Protein AF-A0A9Q0YXH5-F1 (afdb_monomer_lite)

Secondary structure (DSSP, 8-state):
-----SSTTSSSSHHHHHHHHHHHHHTT--SS-S--TTTTTSSEEE-GGGGTSSS----GGGTTSSEEE-GGGTTS--

Organism: Salix viminalis (NCBI:txid40686)

Radius of gyration: 28.46 Å; chains: 1; bounding box: 54×32×82 Å

Foldseek 3Di:
DDDPPDPDPPPPPVVVVVVVVVVVVVVPDPPDPDFDPQVQLQQKDFDPCCVPPVNQLCDPSNNSPRIDGDPSVRSRRD

pLDDT: mean 72.96, std 18.17, range [44.31, 95.0]

Structure (mmCIF, N/CA/C/O backbone):
data_AF-A0A9Q0YXH5-F1
#
_entry.id   AF-A0A9Q0YXH5-F1
#
loop_
_atom_site.group_PDB
_atom_site.id
_atom_site.type_symbol
_atom_site.label_atom_id
_atom_site.label_alt_id
_atom_site.label_comp_id
_atom_site.label_asym_id
_atom_site.label_entity_id
_atom_site.label_seq_id
_atom_site.pdbx_PDB_ins_code
_atom_site.Cartn_x
_atom_site.Cartn_y
_atom_site.Cartn_z
_atom_site.occupancy
_atom_site.B_iso_or_equiv
_atom_site.auth_seq_id
_atom_site.auth_comp_id
_atom_site.auth_asym_id
_atom_site.auth_atom_id
_atom_site.pdbx_PDB_model_num
ATOM 1 N N . MET A 1 1 ? 38.592 20.851 -65.545 1.00 47.19 1 MET A N 1
ATOM 2 C CA . MET A 1 1 ? 37.883 21.142 -64.280 1.00 47.19 1 MET A CA 1
ATOM 3 C C . MET A 1 1 ? 37.040 19.916 -63.967 1.00 47.19 1 MET A C 1
ATOM 5 O O . MET A 1 1 ? 36.079 19.667 -64.678 1.00 47.19 1 MET A O 1
ATOM 9 N N . GLY A 1 2 ? 37.526 19.053 -63.069 1.00 48.25 2 GLY A N 1
ATOM 10 C CA . GLY A 1 2 ? 36.978 17.707 -62.855 1.00 48.25 2 GLY A CA 1
ATOM 11 C C . GLY A 1 2 ? 35.646 17.707 -62.092 1.00 48.25 2 GLY A C 1
ATOM 12 O O . GLY A 1 2 ? 35.371 18.659 -61.360 1.00 48.25 2 GLY A O 1
ATOM 13 N N . PRO A 1 3 ? 34.822 16.655 -62.235 1.00 48.66 3 PRO A N 1
ATOM 14 C CA . PRO A 1 3 ? 33.543 16.570 -61.553 1.00 48.66 3 PRO A CA 1
ATOM 15 C C . PRO A 1 3 ? 33.765 16.072 -60.119 1.00 48.66 3 PRO A C 1
ATOM 17 O O . PRO A 1 3 ? 33.836 14.874 -59.867 1.00 48.66 3 PRO A O 1
ATOM 20 N N . ILE A 1 4 ? 33.878 16.999 -59.169 1.00 56.62 4 ILE A N 1
ATOM 21 C CA . ILE A 1 4 ? 33.826 16.706 -57.727 1.00 56.62 4 ILE A CA 1
ATOM 22 C C . ILE A 1 4 ? 32.474 17.177 -57.191 1.00 56.62 4 ILE A C 1
ATOM 24 O O . ILE A 1 4 ? 32.410 18.063 -56.352 1.00 56.62 4 ILE A O 1
ATOM 28 N N . VAL A 1 5 ? 31.362 16.666 -57.721 1.00 54.94 5 VAL A N 1
ATOM 29 C CA . VAL A 1 5 ? 30.039 17.015 -57.176 1.00 54.94 5 VAL A CA 1
ATOM 30 C C . VAL A 1 5 ? 29.072 15.846 -57.338 1.00 54.94 5 VAL A C 1
ATOM 32 O O . VAL A 1 5 ? 28.122 15.941 -58.100 1.00 54.94 5 VAL A O 1
ATOM 35 N N . LEU A 1 6 ? 29.310 14.715 -56.666 1.00 47.22 6 LEU A N 1
ATOM 36 C CA . LEU A 1 6 ? 28.287 13.653 -56.589 1.00 47.22 6 LEU A CA 1
ATOM 37 C C . LEU A 1 6 ? 28.290 12.798 -55.310 1.00 47.22 6 LEU A C 1
ATOM 39 O O . LEU A 1 6 ? 27.477 11.889 -55.200 1.00 47.22 6 LEU A O 1
ATOM 43 N N . THR A 1 7 ? 29.117 13.087 -54.300 1.00 53.22 7 THR A N 1
ATOM 44 C CA . THR A 1 7 ? 29.221 12.225 -53.102 1.00 53.22 7 THR A CA 1
ATOM 45 C C . THR A 1 7 ? 28.547 12.746 -51.830 1.00 53.22 7 THR A C 1
ATOM 47 O O . THR A 1 7 ? 28.590 12.061 -50.813 1.0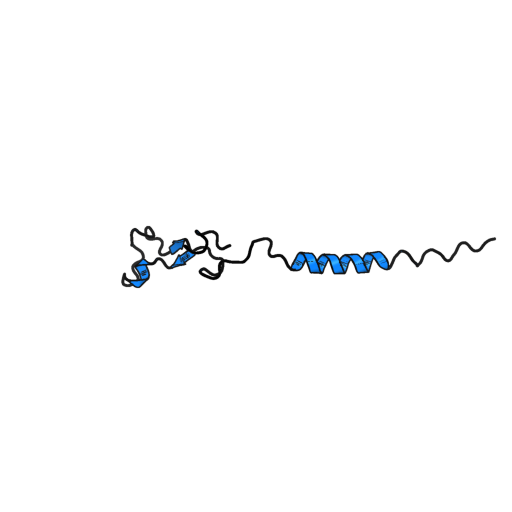0 53.22 7 THR A O 1
ATOM 50 N N . GLN A 1 8 ? 27.862 13.895 -51.839 1.00 50.72 8 GLN A N 1
ATOM 51 C CA . GLN A 1 8 ? 27.401 14.514 -50.581 1.00 50.72 8 GLN A CA 1
ATOM 52 C C . GLN A 1 8 ? 25.964 14.175 -50.133 1.00 50.72 8 GLN A C 1
ATOM 54 O O . GLN A 1 8 ? 25.507 14.704 -49.126 1.00 50.72 8 GLN A O 1
ATOM 59 N N . LEU A 1 9 ? 25.236 13.291 -50.825 1.00 49.09 9 LEU A N 1
ATOM 60 C CA . LEU A 1 9 ? 23.838 12.971 -50.472 1.00 49.09 9 LEU A CA 1
ATOM 61 C C . LEU A 1 9 ? 23.639 11.595 -49.811 1.00 49.09 9 LEU A C 1
ATOM 63 O O . LEU A 1 9 ? 22.535 11.288 -49.369 1.00 49.09 9 LEU A O 1
ATOM 67 N N . ALA A 1 10 ? 24.686 10.774 -49.688 1.00 49.69 10 ALA A N 1
ATOM 68 C CA . ALA A 1 10 ? 24.551 9.392 -49.213 1.00 49.69 10 ALA A CA 1
ATOM 69 C C . ALA A 1 10 ? 24.736 9.197 -47.693 1.00 49.69 10 ALA A C 1
ATOM 71 O O . ALA A 1 10 ? 24.466 8.112 -47.187 1.00 49.69 10 ALA A O 1
ATOM 72 N N . THR A 1 11 ? 25.170 10.211 -46.938 1.00 54.00 11 THR A N 1
ATOM 73 C CA . THR A 1 11 ? 25.519 10.051 -45.509 1.00 54.00 11 THR A CA 1
ATOM 74 C C . THR A 1 11 ? 24.495 10.624 -44.521 1.00 54.00 11 THR A C 1
ATOM 76 O O . THR A 1 11 ? 24.665 10.461 -43.316 1.00 54.00 11 THR A O 1
ATOM 79 N N . GLY A 1 12 ? 23.415 11.263 -44.990 1.00 48.41 12 GLY A N 1
ATOM 80 C CA . GLY A 1 12 ? 22.443 11.946 -44.118 1.00 48.41 12 GLY A CA 1
ATOM 81 C C . GLY A 1 12 ? 21.216 11.128 -43.684 1.00 48.41 12 GLY A C 1
ATOM 82 O O . GLY A 1 12 ? 20.586 11.461 -42.685 1.00 48.41 12 GLY A O 1
ATOM 83 N N . LEU A 1 13 ? 20.858 10.058 -44.403 1.00 44.31 13 LEU A N 1
ATOM 84 C CA . LEU A 1 13 ? 19.611 9.305 -44.165 1.00 44.31 13 LEU A CA 1
ATOM 85 C C . LEU A 1 13 ? 19.744 8.177 -43.130 1.00 44.31 13 LEU A C 1
ATOM 87 O O . LEU A 1 13 ? 18.756 7.768 -42.523 1.00 44.31 13 LEU A O 1
ATOM 91 N N . SER A 1 14 ? 20.955 7.686 -42.887 1.00 47.56 14 SER A N 1
ATOM 92 C CA . SER A 1 14 ? 21.211 6.547 -41.997 1.00 47.56 14 SER A CA 1
ATOM 93 C C . SER A 1 14 ? 21.117 6.900 -40.508 1.00 47.56 14 SER A C 1
ATOM 95 O O . SER A 1 14 ? 20.811 6.033 -39.691 1.00 47.56 14 SER A O 1
ATOM 97 N N . VAL A 1 15 ? 21.316 8.168 -40.134 1.00 53.69 15 VAL A N 1
ATOM 98 C CA . VAL A 1 15 ? 21.331 8.591 -38.720 1.00 53.69 15 VAL A CA 1
ATOM 99 C C . VAL A 1 15 ? 19.914 8.777 -38.155 1.00 53.69 15 VAL A C 1
ATOM 101 O O . VAL A 1 15 ? 19.675 8.492 -36.982 1.00 53.69 15 VAL A O 1
ATOM 104 N N . LEU A 1 16 ? 18.939 9.178 -38.984 1.00 52.41 16 LEU A N 1
ATOM 105 C CA . LEU A 1 16 ? 17.549 9.341 -38.536 1.00 52.41 16 LEU A CA 1
ATOM 106 C C . LEU A 1 16 ? 16.839 8.002 -38.286 1.00 52.41 16 LEU A C 1
ATOM 108 O O . LEU A 1 16 ? 16.051 7.902 -37.347 1.00 52.41 16 LEU A O 1
ATOM 112 N N . ALA A 1 17 ? 17.137 6.960 -39.068 1.00 51.69 17 ALA A N 1
ATOM 113 C CA . ALA A 1 17 ? 16.548 5.634 -38.865 1.00 51.69 17 ALA A CA 1
ATOM 114 C C . ALA A 1 17 ? 17.041 4.964 -37.565 1.00 51.69 17 ALA A C 1
ATOM 116 O O . ALA A 1 17 ? 16.268 4.295 -36.881 1.00 51.69 17 ALA A O 1
ATOM 117 N N . GLY A 1 18 ? 18.301 5.192 -37.172 1.00 51.97 18 GLY A N 1
ATOM 118 C CA . GLY A 1 18 ? 18.865 4.634 -35.937 1.00 51.97 18 GLY A CA 1
ATOM 119 C C . GLY A 1 18 ? 18.241 5.207 -34.658 1.00 51.97 18 GLY A C 1
ATOM 120 O O . GLY A 1 18 ? 18.019 4.473 -33.696 1.00 51.97 18 GLY A O 1
ATOM 121 N N . ALA A 1 19 ? 17.890 6.498 -34.655 1.00 53.19 19 ALA A N 1
ATOM 122 C CA . ALA A 1 19 ? 17.336 7.182 -33.483 1.00 53.19 19 ALA A CA 1
ATOM 123 C C . ALA A 1 19 ? 15.914 6.714 -33.105 1.00 53.19 19 ALA A C 1
ATOM 125 O O . ALA A 1 19 ? 15.536 6.753 -31.932 1.00 53.19 19 ALA A O 1
ATOM 126 N N . VAL A 1 20 ? 15.120 6.248 -34.075 1.00 53.47 20 VAL A N 1
ATOM 127 C CA . VAL A 1 20 ? 13.742 5.787 -33.828 1.00 53.47 20 VAL A CA 1
ATOM 128 C C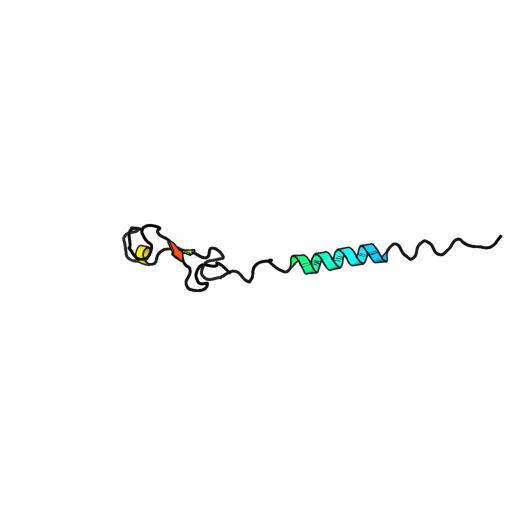 . VAL A 1 20 ? 13.717 4.376 -33.224 1.00 53.47 20 VAL A C 1
ATOM 130 O O . VAL A 1 20 ? 12.896 4.110 -32.343 1.00 53.47 20 VAL A O 1
ATOM 133 N N . LEU A 1 21 ? 14.652 3.497 -33.612 1.00 55.28 21 LEU A N 1
ATOM 134 C CA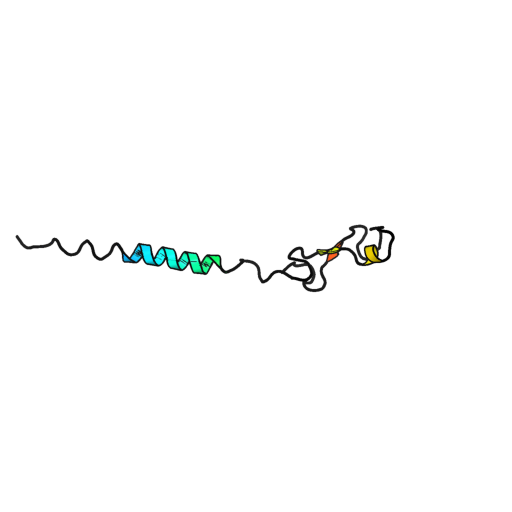 . LEU A 1 21 ? 14.746 2.129 -33.078 1.00 55.28 21 LEU A CA 1
ATOM 135 C C . LEU A 1 21 ? 15.232 2.073 -31.619 1.00 55.28 21 LEU A C 1
ATOM 137 O O . LEU A 1 21 ? 14.733 1.273 -30.830 1.00 55.28 21 LEU A O 1
ATOM 141 N N . VAL A 1 22 ? 16.160 2.943 -31.208 1.00 55.25 22 VAL A N 1
ATOM 142 C CA . VAL A 1 22 ? 16.629 2.967 -29.804 1.00 55.25 22 VAL A CA 1
ATOM 143 C C . VAL A 1 22 ? 15.562 3.474 -28.829 1.00 55.25 22 VAL A C 1
ATOM 145 O O . VAL A 1 22 ? 15.545 3.088 -27.659 1.00 55.25 22 VAL A O 1
ATOM 148 N N . LYS A 1 23 ? 14.620 4.298 -29.301 1.00 53.53 23 LYS A N 1
ATOM 149 C CA . LYS A 1 23 ? 13.534 4.840 -28.474 1.00 53.53 23 LYS A CA 1
ATOM 150 C C . LYS A 1 23 ? 12.463 3.791 -28.146 1.00 53.53 23 LYS A C 1
ATOM 152 O O . LYS A 1 23 ? 11.825 3.890 -27.102 1.00 53.53 23 LYS A O 1
ATOM 157 N N . SER A 1 24 ? 12.285 2.781 -29.002 1.00 53.56 24 SER A N 1
ATOM 158 C CA . SER A 1 24 ? 11.314 1.695 -28.797 1.00 53.56 24 SER A CA 1
ATOM 159 C C . SER A 1 24 ? 11.782 0.694 -27.734 1.00 53.56 24 SER A C 1
ATOM 161 O O . SER A 1 24 ? 10.976 0.242 -26.926 1.00 53.56 24 SER A O 1
ATOM 163 N N . VAL A 1 25 ? 13.086 0.400 -27.672 1.00 54.94 25 VAL A N 1
ATOM 164 C CA . VAL A 1 25 ? 13.658 -0.555 -26.701 1.00 54.94 25 VAL A CA 1
ATOM 165 C C . VAL A 1 25 ? 13.683 0.017 -25.279 1.00 54.94 25 VAL A C 1
ATOM 167 O O . VAL A 1 25 ? 13.416 -0.698 -24.314 1.00 54.94 25 VAL A O 1
ATOM 170 N N . MET A 1 26 ? 13.943 1.319 -25.126 1.00 52.69 26 MET A N 1
ATOM 171 C CA . MET A 1 26 ? 13.967 1.960 -23.803 1.00 52.69 26 MET A CA 1
ATOM 172 C C . MET A 1 26 ? 12.574 2.187 -23.195 1.00 52.69 26 MET A C 1
ATOM 174 O O . MET A 1 26 ? 12.469 2.372 -21.987 1.00 52.69 26 MET A O 1
ATOM 178 N N . ASN A 1 27 ? 11.499 2.155 -23.991 1.00 52.25 27 ASN A N 1
ATOM 179 C CA . ASN A 1 27 ? 10.131 2.371 -23.500 1.00 52.25 27 ASN A CA 1
ATOM 180 C C . ASN A 1 27 ? 9.456 1.090 -22.963 1.00 52.25 27 ASN A C 1
ATOM 182 O O . ASN A 1 27 ? 8.306 1.136 -22.549 1.00 52.25 27 ASN A O 1
ATOM 186 N N . GLN A 1 28 ? 10.143 -0.059 -22.965 1.00 52.41 28 GLN A N 1
ATOM 187 C CA . GLN A 1 28 ? 9.559 -1.350 -22.561 1.00 52.41 28 GLN A CA 1
ATOM 188 C C . GLN A 1 28 ? 10.072 -1.901 -21.226 1.00 52.41 28 GLN A C 1
ATOM 190 O O . GLN A 1 28 ? 9.676 -2.992 -20.818 1.00 52.41 28 GLN A O 1
ATOM 195 N N . LYS A 1 29 ? 10.934 -1.169 -20.516 1.00 54.12 29 LYS A N 1
ATOM 196 C CA . LYS A 1 29 ? 11.345 -1.548 -19.164 1.00 54.12 29 LYS A CA 1
ATOM 197 C C . LYS A 1 29 ? 10.757 -0.536 -18.182 1.00 54.12 29 LYS A C 1
ATOM 199 O O . LYS A 1 29 ? 11.270 0.584 -18.123 1.00 54.12 29 LYS A O 1
ATOM 204 N N . PRO A 1 30 ? 9.717 -0.872 -17.394 1.00 57.38 30 PRO A N 1
ATOM 205 C CA . PRO A 1 30 ? 9.533 -0.142 -16.151 1.00 57.38 30 PRO A CA 1
ATOM 206 C C . PRO A 1 30 ? 10.873 -0.228 -15.405 1.00 57.38 30 PRO A C 1
ATOM 208 O O . PRO A 1 30 ? 11.457 -1.302 -15.272 1.00 57.38 30 PRO A O 1
ATOM 211 N N . MET A 1 31 ? 11.427 0.919 -15.010 1.00 60.31 31 MET A N 1
ATOM 212 C CA . MET A 1 31 ? 12.712 0.980 -14.296 1.00 60.31 31 MET A CA 1
ATOM 213 C C . MET A 1 31 ? 12.633 0.370 -12.882 1.00 60.31 31 MET A C 1
ATOM 215 O O . MET A 1 31 ? 13.640 0.281 -12.188 1.00 60.31 31 MET A O 1
ATOM 219 N N . ALA A 1 32 ? 11.446 -0.089 -12.484 1.00 68.06 32 ALA A N 1
ATOM 220 C CA . ALA A 1 32 ? 11.181 -0.940 -11.338 1.00 68.06 32 ALA A CA 1
ATOM 221 C C . ALA A 1 32 ? 10.722 -2.320 -11.841 1.00 68.06 32 ALA A C 1
ATOM 223 O O . ALA A 1 32 ? 10.065 -2.408 -12.880 1.00 68.06 32 ALA A O 1
ATOM 224 N N . GLY A 1 33 ? 11.083 -3.388 -11.124 1.00 73.50 33 GLY A N 1
ATOM 225 C CA . GLY A 1 33 ? 10.668 -4.760 -11.430 1.00 73.50 33 GLY A CA 1
ATOM 226 C C . GLY A 1 33 ? 9.142 -4.941 -11.549 1.00 73.50 33 GLY A C 1
ATOM 227 O O . GLY A 1 33 ? 8.379 -3.994 -11.345 1.00 73.50 33 GLY A O 1
ATOM 228 N N . PRO A 1 34 ? 8.672 -6.147 -11.917 1.00 83.94 34 PRO A N 1
ATOM 229 C CA . PRO A 1 34 ? 7.239 -6.420 -12.029 1.00 83.94 34 PRO A CA 1
ATOM 230 C C . PRO A 1 34 ? 6.520 -6.057 -10.724 1.00 83.94 34 PRO A C 1
ATOM 232 O O . PRO A 1 34 ? 6.972 -6.425 -9.653 1.00 83.94 34 PRO A O 1
ATOM 235 N N . THR A 1 35 ? 5.405 -5.329 -10.793 1.00 91.38 35 THR A N 1
ATOM 236 C CA . THR A 1 35 ? 4.689 -4.912 -9.581 1.00 91.38 35 THR A CA 1
ATOM 237 C C . THR A 1 35 ? 4.097 -6.111 -8.844 1.00 91.38 35 THR A C 1
ATOM 239 O O . THR A 1 35 ? 3.613 -7.071 -9.452 1.00 91.38 35 THR A O 1
ATOM 242 N N . CYS A 1 36 ? 4.072 -6.045 -7.510 1.00 93.81 36 CYS A N 1
ATOM 243 C CA . CYS A 1 36 ? 3.440 -7.091 -6.716 1.00 93.81 36 CYS A CA 1
ATOM 244 C C . CYS A 1 36 ? 1.923 -7.098 -6.957 1.00 93.81 36 CYS A C 1
ATOM 246 O O . CYS A 1 36 ? 1.211 -6.180 -6.537 1.00 93.81 36 CYS A O 1
ATOM 248 N N . SER A 1 37 ? 1.413 -8.161 -7.583 1.00 93.81 37 SER A N 1
ATOM 249 C CA . SER A 1 37 ? -0.011 -8.326 -7.902 1.00 93.81 37 SER A CA 1
ATOM 250 C C . SER A 1 37 ? -0.902 -8.379 -6.657 1.00 93.81 37 SER A C 1
ATOM 252 O O . SER A 1 37 ? -2.017 -7.864 -6.676 1.00 93.81 37 SER A O 1
ATOM 254 N N . SER A 1 38 ? -0.398 -8.922 -5.541 1.00 92.88 38 SER A N 1
ATOM 255 C CA . SER A 1 38 ? -1.172 -9.063 -4.300 1.00 92.88 38 SER A CA 1
ATOM 256 C C . SER A 1 38 ? -1.509 -7.730 -3.627 1.00 92.88 38 SER A C 1
ATOM 258 O O . SER A 1 38 ? -2.479 -7.665 -2.873 1.00 92.88 38 SER A O 1
ATOM 260 N N . CYS A 1 39 ? -0.714 -6.681 -3.848 1.00 94.50 39 CYS A N 1
ATOM 261 C CA . CYS A 1 39 ? -0.967 -5.343 -3.301 1.00 94.50 39 CYS A CA 1
ATOM 262 C C . CYS A 1 39 ? -0.996 -4.247 -4.369 1.00 94.50 39 CYS A C 1
ATOM 264 O O . CYS A 1 39 ? -0.999 -3.062 -4.034 1.00 94.50 39 CYS A O 1
ATOM 266 N N . ASN A 1 40 ? -1.024 -4.641 -5.642 1.00 93.56 40 ASN A N 1
ATOM 267 C CA . ASN A 1 40 ? -1.087 -3.758 -6.797 1.00 93.56 40 ASN A CA 1
ATOM 268 C C . ASN A 1 40 ? -0.025 -2.641 -6.771 1.00 93.56 40 ASN A C 1
ATOM 270 O O . ASN A 1 40 ? -0.329 -1.463 -6.943 1.00 93.56 40 ASN A O 1
ATOM 274 N N . GLY A 1 41 ? 1.220 -2.993 -6.446 1.00 92.19 41 GLY A N 1
ATOM 275 C CA . GLY A 1 41 ? 2.325 -2.028 -6.409 1.00 92.19 41 GLY A CA 1
ATOM 276 C C . GLY A 1 41 ? 2.439 -1.178 -5.138 1.00 92.19 41 GLY A C 1
ATOM 277 O O . GLY A 1 41 ? 3.438 -0.497 -4.946 1.00 92.19 41 GLY A O 1
ATOM 278 N N . THR A 1 42 ? 1.452 -1.206 -4.237 1.00 94.06 42 THR A N 1
ATOM 279 C CA . THR A 1 42 ? 1.434 -0.301 -3.067 1.00 94.06 42 THR A CA 1
ATOM 280 C C . THR A 1 42 ? 2.342 -0.731 -1.917 1.00 94.06 42 THR A C 1
ATOM 282 O O . THR A 1 42 ? 2.586 0.049 -0.997 1.00 94.06 42 THR A O 1
ATOM 285 N N . GLY A 1 43 ? 2.749 -2.002 -1.888 1.00 94.31 43 GLY A N 1
ATOM 286 C CA . GLY A 1 43 ? 3.471 -2.602 -0.764 1.00 94.31 43 GLY A CA 1
ATOM 287 C C . GLY A 1 43 ? 2.639 -2.734 0.520 1.00 94.31 43 GLY A C 1
ATOM 288 O O . GLY A 1 43 ? 3.126 -3.253 1.522 1.00 94.31 43 GLY A O 1
ATOM 289 N N . ARG A 1 44 ? 1.370 -2.304 0.544 1.00 93.69 44 ARG A N 1
ATOM 290 C CA . ARG A 1 44 ? 0.553 -2.288 1.766 1.00 93.69 44 ARG A CA 1
ATOM 291 C C . ARG A 1 44 ? -0.868 -2.759 1.523 1.00 93.69 44 ARG A C 1
ATOM 293 O O . ARG A 1 44 ? -1.586 -2.204 0.698 1.00 93.69 44 ARG A O 1
ATOM 300 N N . VAL A 1 45 ? -1.321 -3.687 2.354 1.00 93.38 45 VAL A N 1
ATOM 301 C CA . VAL A 1 45 ? -2.693 -4.206 2.343 1.00 93.38 45 VAL A CA 1
ATOM 302 C C . VAL A 1 45 ? -3.479 -3.702 3.554 1.00 93.38 45 VAL A C 1
ATOM 304 O O . VAL A 1 45 ? -2.905 -3.177 4.515 1.00 93.38 45 VAL A O 1
ATOM 307 N N . ALA A 1 46 ? -4.807 -3.827 3.497 1.00 90.94 46 ALA A N 1
ATOM 308 C CA . ALA A 1 46 ? -5.657 -3.577 4.656 1.00 90.94 46 ALA A CA 1
ATOM 309 C C . ALA A 1 46 ? -5.218 -4.466 5.828 1.00 90.94 46 ALA A C 1
ATOM 311 O O . ALA A 1 46 ? -4.812 -5.614 5.628 1.00 90.94 46 ALA A O 1
ATOM 312 N N . CYS A 1 47 ? -5.264 -3.924 7.043 1.00 90.44 47 CYS A N 1
ATOM 313 C CA . CYS A 1 47 ? -4.882 -4.683 8.222 1.00 90.44 47 CYS A CA 1
ATOM 314 C C . CYS A 1 47 ? -5.765 -5.923 8.391 1.00 90.44 47 CYS A C 1
ATOM 316 O O . CYS A 1 47 ? -6.979 -5.844 8.254 1.00 90.44 47 CYS A O 1
ATOM 318 N N . LEU A 1 48 ? -5.180 -7.063 8.759 1.00 86.81 48 LEU A N 1
ATOM 319 C CA . LEU A 1 48 ? -5.940 -8.304 8.924 1.00 86.81 48 LEU A CA 1
ATOM 320 C C . LEU A 1 48 ? -7.068 -8.183 9.963 1.00 86.81 48 LEU A C 1
ATOM 322 O O . LEU A 1 48 ? -8.114 -8.810 9.818 1.00 86.81 48 LEU A O 1
ATOM 326 N N . CYS A 1 49 ? -6.868 -7.366 10.999 1.00 86.38 49 CYS A N 1
ATOM 327 C CA . CYS A 1 49 ? -7.835 -7.226 12.080 1.00 86.38 49 CYS A CA 1
ATOM 328 C C . CYS A 1 49 ? -9.110 -6.483 11.682 1.00 86.38 49 CYS A C 1
ATOM 330 O O . CYS A 1 49 ? -10.136 -6.734 12.299 1.00 86.38 49 CYS A O 1
ATOM 332 N N . SER A 1 50 ? -9.102 -5.654 10.632 1.00 82.12 50 SER A N 1
ATOM 333 C CA . SER A 1 50 ? -10.326 -4.980 10.179 1.00 82.12 50 SER A CA 1
ATOM 334 C C . SER A 1 50 ? -11.339 -5.940 9.547 1.00 82.12 50 SER A C 1
ATOM 336 O O . SER A 1 50 ? -12.466 -5.546 9.267 1.00 82.12 50 SER A O 1
ATOM 338 N N . ARG A 1 51 ? -10.953 -7.206 9.328 1.00 82.12 51 ARG A N 1
ATOM 339 C CA . ARG A 1 51 ? -11.865 -8.295 8.958 1.00 82.12 51 ARG A CA 1
ATOM 340 C C . ARG A 1 51 ? -12.702 -8.790 10.145 1.00 82.12 51 ARG A C 1
ATOM 342 O O . ARG A 1 51 ? -13.798 -9.289 9.931 1.00 82.12 51 ARG A O 1
ATOM 349 N N . TRP A 1 52 ? -12.154 -8.711 11.356 1.00 78.62 52 TRP A N 1
ATOM 350 C CA . TRP A 1 52 ? -12.696 -9.367 12.553 1.00 78.62 52 TRP A CA 1
ATOM 351 C C . TRP A 1 52 ? -13.177 -8.374 13.610 1.00 78.62 52 TRP A C 1
ATOM 353 O O . TRP A 1 52 ? -14.100 -8.680 14.350 1.00 78.62 52 TRP A O 1
ATOM 363 N N . SER A 1 53 ? -12.546 -7.202 13.681 1.00 70.94 53 SER A N 1
ATOM 364 C CA . SER A 1 53 ? -13.043 -6.055 14.437 1.00 70.94 53 SER A CA 1
ATOM 365 C C . SER A 1 53 ? -14.119 -5.376 13.603 1.00 70.94 53 SER A C 1
ATOM 367 O O . SER A 1 53 ? -13.944 -5.296 12.386 1.00 70.94 53 SER A O 1
ATOM 369 N N . ASP A 1 54 ? -15.179 -4.867 14.232 1.00 76.19 54 ASP A N 1
ATOM 370 C CA . ASP A 1 54 ? -16.287 -4.105 13.631 1.00 76.19 54 ASP A CA 1
ATOM 371 C C . ASP A 1 54 ? -15.821 -2.775 12.998 1.00 76.19 54 ASP A C 1
ATOM 373 O O . ASP A 1 54 ? -16.263 -1.682 13.331 1.00 76.19 54 ASP A O 1
ATOM 377 N N . ARG A 1 55 ? -14.893 -2.869 12.043 1.00 66.75 55 ARG A N 1
ATOM 378 C CA . ARG A 1 55 ? -14.119 -1.801 11.404 1.00 66.75 55 ARG A CA 1
ATOM 379 C C . ARG A 1 55 ? -13.194 -1.001 12.325 1.00 66.75 55 ARG A C 1
ATOM 381 O O . ARG A 1 55 ? -12.606 -0.028 11.853 1.00 66.75 55 ARG A O 1
ATOM 388 N N . ASP A 1 56 ? -12.956 -1.434 13.562 1.00 68.12 56 ASP A N 1
ATOM 389 C CA . ASP A 1 56 ? -11.919 -0.809 14.385 1.00 68.12 56 ASP A CA 1
ATOM 390 C C . ASP A 1 56 ? -10.523 -1.079 13.813 1.00 68.12 56 ASP A C 1
ATOM 392 O O . ASP A 1 56 ? -10.108 -2.214 13.566 1.00 68.12 56 ASP A O 1
ATOM 396 N N . VAL A 1 57 ? -9.761 -0.003 13.634 1.00 69.69 57 VAL A N 1
ATOM 397 C CA . VAL A 1 57 ? -8.370 -0.039 13.156 1.00 69.69 57 VAL A CA 1
ATOM 398 C C . VAL A 1 57 ? -7.346 -0.167 14.293 1.00 69.69 57 VAL A C 1
ATOM 400 O O . VAL A 1 57 ? -6.146 -0.224 14.030 1.00 69.69 57 VAL A O 1
ATOM 403 N N . GLY A 1 58 ? -7.804 -0.278 15.545 1.00 75.38 58 GLY A N 1
ATOM 404 C CA . GLY A 1 58 ? -7.009 -0.211 16.781 1.00 75.38 58 GLY A CA 1
ATOM 405 C C . GLY A 1 58 ? -6.249 -1.477 17.197 1.00 75.38 58 GLY A C 1
ATOM 406 O O . GLY A 1 58 ? -5.764 -1.554 18.323 1.00 75.38 58 GLY A O 1
ATOM 407 N N . CYS A 1 59 ? -6.133 -2.493 16.343 1.00 82.50 59 CYS A N 1
ATOM 408 C CA . CYS A 1 59 ? -5.454 -3.727 16.733 1.00 82.50 59 CYS A CA 1
ATOM 409 C C . CYS A 1 59 ? -3.924 -3.561 16.818 1.00 82.50 59 CYS A C 1
ATOM 411 O O . CYS A 1 59 ? -3.304 -2.850 16.019 1.00 82.50 59 CYS A O 1
ATOM 413 N N . ARG A 1 60 ? -3.291 -4.295 17.749 1.00 82.62 60 ARG A N 1
ATOM 414 C CA . ARG A 1 60 ? -1.825 -4.275 17.940 1.00 82.62 60 ARG A CA 1
ATOM 415 C C . ARG A 1 60 ? -1.045 -4.660 16.685 1.00 82.62 60 ARG A C 1
ATOM 417 O O . ARG A 1 60 ? 0.021 -4.108 16.453 1.00 82.62 60 ARG A O 1
ATOM 424 N N . THR A 1 61 ? -1.579 -5.560 15.862 1.00 82.25 61 THR A N 1
ATOM 425 C CA . THR A 1 61 ? -0.916 -6.062 14.647 1.00 82.25 61 THR A CA 1
ATOM 426 C C . THR A 1 61 ? -0.544 -4.955 13.659 1.00 82.25 61 THR A C 1
ATOM 428 O O . THR A 1 61 ? 0.452 -5.081 12.957 1.00 82.25 61 THR A O 1
ATOM 431 N N . CYS A 1 62 ? -1.320 -3.870 13.610 1.00 88.25 62 CYS A N 1
ATOM 432 C CA . CYS A 1 62 ? -1.073 -2.741 12.712 1.00 88.25 62 CYS A CA 1
ATOM 433 C C . CYS A 1 62 ? -0.909 -1.417 13.459 1.00 88.25 62 CYS A C 1
ATOM 435 O O . CYS A 1 62 ? -1.007 -0.359 12.838 1.00 88.25 62 CYS A O 1
ATOM 437 N N . SER A 1 63 ? -0.704 -1.464 14.779 1.00 87.38 63 SER A N 1
ATOM 438 C CA . SER A 1 63 ? -0.476 -0.294 15.636 1.00 87.38 63 SER A CA 1
ATOM 439 C C . SER A 1 63 ? -1.464 0.856 15.393 1.00 87.38 63 SER A C 1
ATOM 441 O O . SER A 1 63 ? -1.057 2.008 15.275 1.00 87.38 63 SER A O 1
ATOM 443 N N . GLY A 1 64 ? -2.756 0.560 15.214 1.00 85.31 64 GLY A N 1
ATOM 444 C CA . GLY A 1 64 ? -3.766 1.597 14.957 1.00 85.31 64 GLY A CA 1
ATOM 445 C C . GLY A 1 64 ? -3.790 2.171 13.531 1.00 85.31 64 GLY A C 1
ATOM 446 O O . GLY A 1 64 ? -4.689 2.931 13.193 1.00 85.31 64 GLY A O 1
ATOM 447 N N . SER A 1 65 ? -2.834 1.815 12.667 1.00 86.06 65 SER A N 1
ATOM 448 C CA . SER A 1 65 ? -2.671 2.423 11.334 1.00 86.06 65 SER A CA 1
ATOM 449 C C . SER A 1 65 ? -3.653 1.891 10.285 1.00 86.06 65 SER A C 1
ATOM 451 O O . SER A 1 65 ? -3.710 2.407 9.170 1.00 86.06 65 SER A O 1
ATOM 453 N N . GLY A 1 66 ? -4.359 0.792 10.575 1.00 88.69 66 GLY A N 1
ATOM 454 C CA . GLY A 1 66 ? -5.295 0.151 9.644 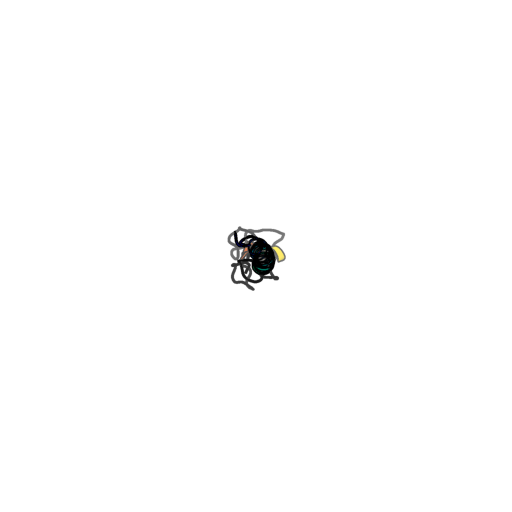1.00 88.69 66 GLY A CA 1
ATOM 455 C C . GLY A 1 66 ? -4.664 -0.485 8.396 1.00 88.69 66 GLY A C 1
ATOM 456 O O . GLY A 1 66 ? -5.3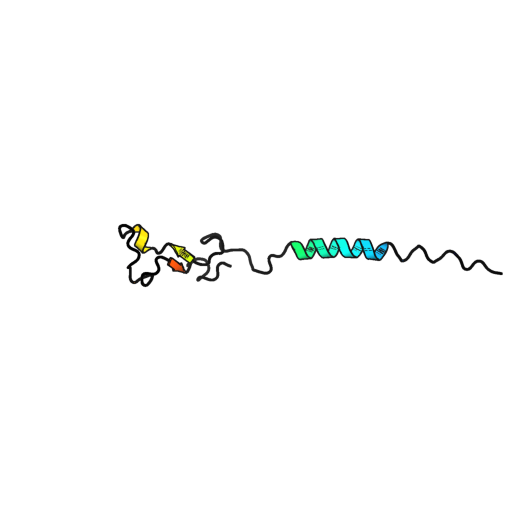78 -1.044 7.562 1.00 88.69 66 GLY A O 1
ATOM 457 N N . ARG A 1 67 ? -3.332 -0.462 8.263 1.00 90.88 67 ARG A N 1
ATOM 458 C CA . ARG A 1 67 ? -2.594 -1.041 7.132 1.00 90.88 67 ARG A CA 1
ATOM 459 C C . ARG A 1 67 ? -1.403 -1.854 7.616 1.00 90.88 67 ARG A C 1
ATOM 461 O O . ARG A 1 67 ? -0.732 -1.452 8.561 1.00 90.88 67 ARG A O 1
ATOM 468 N N . MET A 1 68 ? -1.117 -2.948 6.919 1.00 91.56 68 MET A N 1
ATOM 469 C CA . MET A 1 68 ? 0.078 -3.769 7.135 1.00 91.56 68 MET A CA 1
ATOM 470 C C . MET A 1 68 ? 0.881 -3.916 5.845 1.00 91.56 68 MET A C 1
ATOM 472 O O . MET A 1 68 ? 0.357 -3.704 4.747 1.00 91.56 68 MET A O 1
ATOM 476 N N . ALA A 1 69 ? 2.160 -4.269 5.978 1.00 93.94 69 ALA A N 1
ATOM 477 C CA . ALA A 1 69 ? 2.994 -4.615 4.834 1.00 93.94 69 ALA A CA 1
ATOM 478 C C . ALA A 1 69 ? 2.385 -5.805 4.078 1.00 93.94 69 ALA A C 1
ATOM 480 O O . ALA A 1 69 ? 1.861 -6.741 4.685 1.00 93.94 69 ALA A O 1
ATOM 481 N N . CYS A 1 70 ? 2.438 -5.765 2.749 1.00 95.00 70 CYS A N 1
ATOM 482 C CA . CYS A 1 70 ? 2.056 -6.911 1.939 1.00 95.00 70 CYS A CA 1
ATOM 483 C C . CYS A 1 70 ? 3.088 -8.023 2.136 1.00 95.00 70 CYS A C 1
ATOM 485 O O . CYS A 1 70 ? 4.265 -7.832 1.832 1.00 95.00 70 CYS A O 1
ATOM 487 N N . SER A 1 71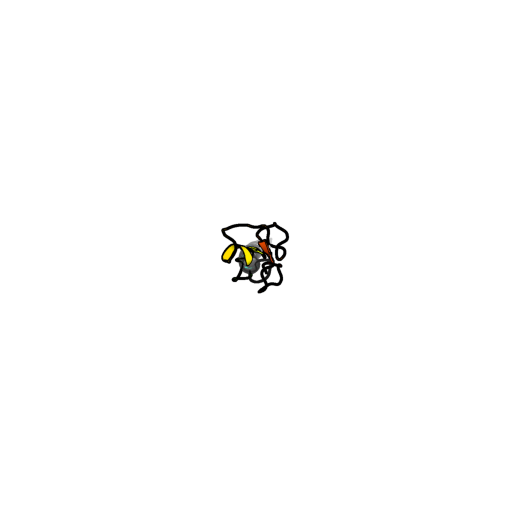 ? 2.649 -9.178 2.632 1.00 93.69 71 SER A N 1
ATOM 488 C CA . SER A 1 71 ? 3.526 -10.324 2.880 1.00 93.69 71 SER A CA 1
ATOM 489 C C . SER A 1 71 ? 4.135 -10.880 1.593 1.00 93.69 71 SER A C 1
ATOM 491 O O . SER A 1 71 ? 5.292 -11.283 1.605 1.00 93.69 71 SER A O 1
ATOM 493 N N . SER A 1 72 ? 3.401 -10.841 0.477 1.00 93.31 72 SER A N 1
ATOM 494 C CA . SER A 1 72 ? 3.855 -11.377 -0.813 1.00 93.31 72 SER A CA 1
ATOM 495 C C . SER A 1 72 ? 5.083 -10.667 -1.385 1.00 93.31 72 SER A C 1
ATOM 497 O O . SER A 1 72 ? 5.844 -11.293 -2.111 1.00 93.31 72 SER A O 1
ATOM 499 N N . CYS A 1 73 ? 5.288 -9.388 -1.060 1.00 94.38 73 CYS A N 1
ATOM 500 C CA . CYS A 1 73 ? 6.458 -8.610 -1.488 1.00 94.38 73 CYS A CA 1
ATOM 501 C C . CYS A 1 73 ? 7.234 -8.003 -0.310 1.00 94.38 73 CYS A C 1
ATOM 503 O O . CYS A 1 73 ? 7.990 -7.054 -0.486 1.00 94.38 73 CYS A O 1
ATOM 505 N N . GLY A 1 74 ? 6.985 -8.448 0.926 1.00 93.12 74 GLY A N 1
ATOM 506 C CA . GLY A 1 74 ? 7.633 -7.895 2.124 1.00 93.12 74 GLY A CA 1
ATOM 507 C C . GLY A 1 74 ? 7.463 -6.380 2.327 1.00 93.12 74 GLY A C 1
ATOM 508 O O . GLY A 1 74 ? 8.243 -5.768 3.047 1.00 93.12 74 GLY A O 1
ATOM 509 N N . GLY A 1 75 ? 6.467 -5.754 1.696 1.00 93.31 75 GLY A N 1
ATOM 510 C CA . GLY A 1 75 ? 6.239 -4.311 1.780 1.00 93.31 75 GLY A CA 1
ATOM 511 C C . GLY A 1 75 ? 6.878 -3.441 0.694 1.00 93.31 75 GLY A C 1
ATOM 512 O O . GLY A 1 75 ? 6.655 -2.234 0.709 1.00 93.31 75 GLY A O 1
ATOM 513 N N . THR A 1 76 ? 7.624 -4.013 -0.255 1.00 91.94 76 THR A N 1
ATOM 514 C CA . THR A 1 76 ? 8.318 -3.247 -1.309 1.00 91.94 76 THR A CA 1
ATOM 515 C C . THR A 1 76 ? 7.383 -2.731 -2.407 1.00 91.94 76 THR A C 1
ATOM 517 O O . THR A 1 76 ? 7.641 -1.684 -2.991 1.00 91.94 76 THR A O 1
ATOM 520 N N . GLY A 1 77 ? 6.303 -3.465 -2.701 1.00 90.94 77 GLY A N 1
ATOM 521 C CA . GLY A 1 77 ? 5.404 -3.187 -3.827 1.00 90.94 77 GLY A CA 1
ATOM 522 C C . GLY A 1 77 ? 5.936 -3.655 -5.188 1.00 90.94 77 GLY A C 1
ATOM 523 O O . GLY A 1 77 ? 5.194 -3.625 -6.169 1.00 90.94 77 GLY A O 1
ATOM 524 N N . ILE A 1 78 ? 7.172 -4.147 -5.242 1.00 89.88 78 ILE A N 1
ATOM 525 C CA . ILE A 1 78 ? 7.830 -4.718 -6.429 1.00 89.88 78 ILE A CA 1
ATOM 526 C C . ILE A 1 78 ? 8.049 -6.223 -6.282 1.00 89.88 78 ILE A C 1
ATOM 528 O O . ILE A 1 78 ? 7.809 -6.743 -5.167 1.00 89.88 78 ILE A O 1
#

Sequence (78 aa):
MGPIVLTQLATGLSVLAGAVLVKSVMNQKPMAGPTCSSCNGTGRVACLCSRWSDRDVGCRTCSGSGRMACSSCGGTGI